Protein AF-A0A1H4NTU1-F1 (afdb_monomer)

Organism: NCBI:txid1437360

Sequence (80 aa):
MPWKLELQETRRGCQTLEKTPRYDVLLNGARTGQLYFNIRGYVGYLPTPTGGKLDIGEKGITAFRREVSALNREARNLAN

Solvent-accessible surface area (backbone atoms only — not comparable to full-atom values): 4798 Å² total; per-residue (Å²): 129,78,78,41,59,47,78,43,80,36,66,80,87,56,54,98,84,57,81,71,63,29,29,39,30,22,53,68,82,41,76,78,43,54,32,42,67,68,93,87,23,31,38,56,61,44,82,40,78,87,74,52,72,46,73,82,60,75,34,51,67,69,57,56,55,49,49,40,53,49,47,40,50,51,38,55,60,74,75,107

Nearest PDB structures (foldseek):
  3t0e-assembly1_A  TM=4.087E-01  e=9.403E+00  Homo sapiens
  3ftg-assembly1_A  TM=3.252E-01  e=5.432E+00  Mus musculus
  5he2-assembly1_A  TM=3.403E-01  e=6.932E+00  Bos taurus
  5oqm-assembly1_f  TM=3.004E-01  e=6.932E+00  Saccharomyces cerevisiae S288C

Mean predicted aligned error: 2.95 Å

Secondary structure (DSSP, 8-state):
----EEEEEE-TT--TT--S-EEEEEETTEEEEEEEE-SSSEE--EE-TTS-EE---SB-HHHHHHHHHHHHHHHHHHT-

Foldseek 3Di:
DQWAWDWAWACPPPDPPRPDTKTFIATVNHGPWIWDQDDQATFDWHQALVGDTDGPDGDHVVVVVVVSVVRSVVSVVVVD

Radius of gyration: 12.95 Å; Cα contacts (8 Å, |Δi|>4): 129; chains: 1; bounding box: 37×19×34 Å

Structure (mmCIF, N/CA/C/O backbone):
data_AF-A0A1H4NTU1-F1
#
_entry.id   AF-A0A1H4NTU1-F1
#
loop_
_atom_site.group_PDB
_atom_site.id
_atom_site.type_symbol
_atom_site.label_atom_id
_atom_site.label_alt_id
_atom_site.label_comp_id
_atom_site.label_asym_id
_atom_site.label_entity_id
_atom_site.label_seq_id
_atom_site.pdbx_PDB_ins_code
_atom_site.Cartn_x
_atom_site.Cartn_y
_atom_site.Cartn_z
_atom_site.occupancy
_atom_site.B_iso_or_equiv
_atom_site.auth_seq_id
_atom_site.auth_comp_id
_atom_site.auth_asym_id
_atom_site.auth_atom_id
_atom_site.pdbx_PDB_model_num
ATOM 1 N N . ME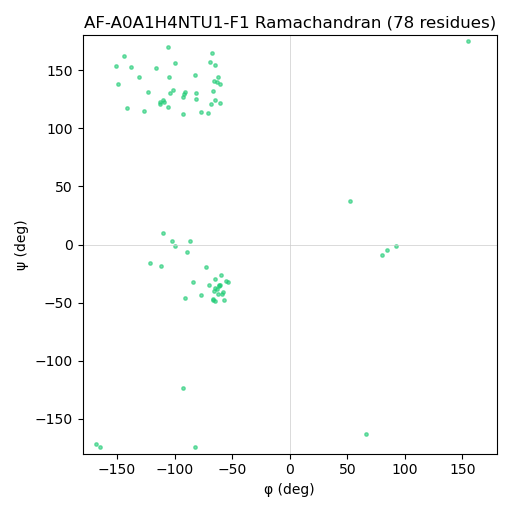T A 1 1 ? -7.065 -3.998 18.310 1.00 63.97 1 MET A N 1
ATOM 2 C CA . MET A 1 1 ? -6.156 -2.983 17.726 1.00 63.97 1 MET A CA 1
ATOM 3 C C . MET A 1 1 ? -6.942 -2.197 16.689 1.00 63.97 1 MET A C 1
ATOM 5 O O . MET A 1 1 ? -7.725 -2.834 15.992 1.00 63.97 1 MET A O 1
ATOM 9 N N . PRO A 1 2 ? -6.797 -0.863 16.610 1.00 85.19 2 PRO A N 1
ATOM 10 C CA . PRO A 1 2 ? -7.447 -0.083 15.562 1.00 85.19 2 PRO A CA 1
ATOM 11 C C . PRO A 1 2 ? -6.919 -0.517 14.193 1.00 85.19 2 PRO A C 1
ATOM 13 O O . PRO A 1 2 ? -5.740 -0.846 14.065 1.00 85.19 2 PRO A O 1
ATOM 16 N N . TRP A 1 3 ? -7.793 -0.527 13.190 1.00 95.19 3 TRP A N 1
ATOM 17 C CA . TRP A 1 3 ? -7.422 -0.836 11.813 1.00 95.19 3 TRP A CA 1
ATOM 18 C C . TRP A 1 3 ? -6.393 0.187 11.311 1.00 95.19 3 TRP A C 1
ATOM 20 O O . TRP A 1 3 ? -6.655 1.392 11.329 1.00 95.19 3 TRP A O 1
ATOM 30 N N . LYS A 1 4 ? -5.215 -0.289 10.897 1.00 97.19 4 LYS A N 1
ATOM 31 C CA . LYS A 1 4 ? -4.113 0.537 10.399 1.00 97.19 4 LYS A CA 1
ATOM 32 C C . LYS A 1 4 ? -3.415 -0.145 9.228 1.00 97.19 4 LYS A C 1
ATOM 34 O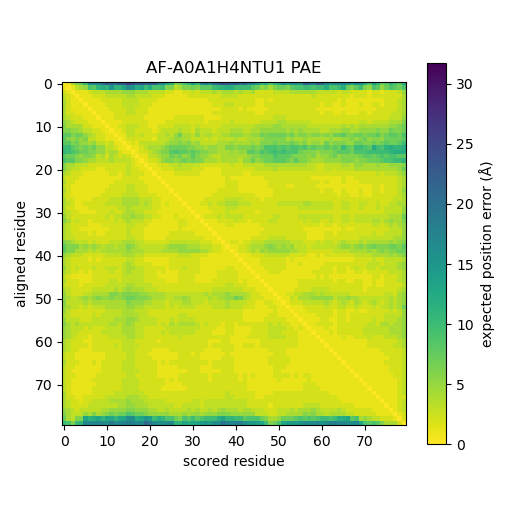 O . LYS A 1 4 ? -2.817 -1.209 9.387 1.00 97.19 4 LYS A O 1
ATOM 39 N N . LEU A 1 5 ? -3.464 0.495 8.069 1.00 98.12 5 LEU A N 1
ATOM 40 C CA . LEU A 1 5 ? -2.771 0.087 6.856 1.00 98.12 5 LEU A CA 1
ATOM 41 C C . LEU A 1 5 ? -1.509 0.927 6.648 1.00 98.12 5 LEU A C 1
ATOM 43 O O . LEU A 1 5 ? -1.555 2.155 6.742 1.00 98.12 5 LEU A O 1
ATOM 47 N N . GLU A 1 6 ? -0.391 0.270 6.349 1.00 98.25 6 GLU A N 1
ATOM 48 C CA . GLU A 1 6 ? 0.914 0.904 6.146 1.00 98.25 6 GLU A CA 1
ATOM 49 C C . GLU A 1 6 ? 1.650 0.290 4.949 1.00 98.25 6 GLU A C 1
ATOM 51 O O . GLU A 1 6 ? 1.458 -0.878 4.609 1.00 98.25 6 GLU A O 1
ATOM 56 N N . LEU A 1 7 ? 2.515 1.089 4.320 1.00 98.38 7 LEU A N 1
ATOM 57 C CA . LEU A 1 7 ? 3.452 0.631 3.294 1.00 98.38 7 LEU A CA 1
ATOM 58 C C . LEU A 1 7 ? 4.863 0.746 3.846 1.00 98.38 7 LEU A C 1
ATOM 60 O O . LEU A 1 7 ? 5.292 1.844 4.203 1.00 98.38 7 LEU A O 1
ATOM 64 N N . GLN A 1 8 ? 5.590 -0.364 3.871 1.00 98.44 8 GLN A N 1
ATOM 65 C CA . GLN A 1 8 ? 6.977 -0.391 4.312 1.00 98.44 8 GLN A CA 1
ATOM 66 C C . GLN A 1 8 ? 7.893 -0.708 3.136 1.00 98.44 8 GLN A C 1
ATOM 68 O O . GLN A 1 8 ? 7.772 -1.763 2.520 1.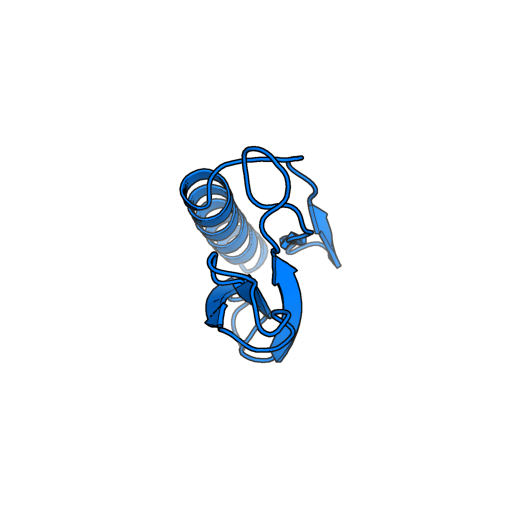00 98.44 8 GLN A O 1
ATOM 73 N N . GLU A 1 9 ? 8.824 0.196 2.834 1.00 98.00 9 GLU A N 1
ATOM 74 C CA . GLU A 1 9 ? 9.831 -0.054 1.803 1.00 98.00 9 GLU A CA 1
ATOM 75 C C . GLU A 1 9 ? 10.691 -1.268 2.164 1.00 98.00 9 GLU A C 1
ATOM 77 O O . GLU A 1 9 ? 11.087 -1.455 3.316 1.00 98.00 9 GLU A O 1
ATOM 82 N N . THR A 1 10 ? 10.974 -2.107 1.173 1.00 97.00 10 THR A N 1
ATOM 83 C CA . THR A 1 10 ? 11.722 -3.341 1.363 1.00 97.00 10 THR A CA 1
ATOM 84 C C . THR A 1 10 ? 12.496 -3.736 0.110 1.00 97.00 10 THR A C 1
ATOM 86 O O . THR A 1 10 ? 12.119 -3.429 -1.020 1.00 97.00 10 THR A O 1
ATOM 89 N N . ARG A 1 11 ? 13.586 -4.477 0.319 1.00 95.50 11 ARG A N 1
ATOM 90 C CA . ARG A 1 11 ? 14.302 -5.222 -0.731 1.00 95.50 11 ARG A CA 1
ATOM 91 C C . ARG A 1 11 ? 13.937 -6.708 -0.731 1.00 95.50 11 ARG A C 1
ATOM 93 O O . ARG A 1 11 ? 14.452 -7.484 -1.530 1.00 95.50 11 ARG A O 1
ATOM 100 N N . ARG A 1 12 ? 13.073 -7.138 0.193 1.00 92.56 12 ARG A N 1
ATOM 101 C CA . ARG A 1 12 ? 12.663 -8.536 0.319 1.00 92.56 12 ARG A CA 1
ATOM 102 C C . ARG A 1 12 ? 11.900 -8.964 -0.931 1.00 92.56 12 ARG A C 1
ATOM 104 O O . ARG A 1 12 ? 10.873 -8.378 -1.265 1.00 92.56 12 ARG A O 1
ATOM 111 N N . GLY A 1 13 ? 12.369 -10.034 -1.564 1.00 90.12 13 GLY A N 1
ATOM 112 C CA . GLY A 1 13 ? 11.763 -10.580 -2.777 1.00 90.12 13 GLY A CA 1
ATOM 113 C C . GLY A 1 13 ? 12.219 -9.896 -4.066 1.00 90.12 13 GLY A C 1
ATOM 114 O O . GLY A 1 13 ? 11.849 -10.377 -5.134 1.00 90.12 13 GLY A O 1
ATOM 115 N N . CYS A 1 14 ? 13.030 -8.834 -3.988 1.00 92.75 14 CYS A N 1
ATOM 116 C CA . CYS A 1 14 ? 13.695 -8.271 -5.158 1.00 92.75 14 CYS A CA 1
ATOM 117 C C . CYS A 1 14 ? 14.664 -9.294 -5.765 1.00 92.75 14 CYS A C 1
ATOM 119 O O . CYS A 1 14 ? 15.382 -9.982 -5.036 1.00 92.75 14 CYS A O 1
ATOM 121 N N . GLN A 1 15 ? 14.717 -9.358 -7.095 1.00 89.31 15 GLN A N 1
ATOM 122 C CA . GLN A 1 15 ? 15.778 -10.088 -7.794 1.00 89.31 15 GLN A CA 1
ATOM 123 C C . GLN A 1 15 ? 17.124 -9.364 -7.628 1.00 89.31 15 GLN A C 1
ATOM 125 O O . GLN A 1 15 ? 17.157 -8.152 -7.420 1.00 89.31 15 GLN A O 1
ATOM 130 N N . THR A 1 16 ? 18.247 -10.073 -7.771 1.00 86.88 16 THR A N 1
ATOM 131 C CA . THR A 1 16 ? 19.602 -9.528 -7.534 1.00 86.88 16 THR A CA 1
ATOM 132 C C . THR A 1 16 ? 19.905 -8.241 -8.314 1.00 86.88 16 THR A C 1
ATOM 134 O O . THR A 1 16 ? 20.628 -7.378 -7.826 1.00 86.88 16 THR A O 1
ATOM 137 N N . LEU A 1 17 ? 19.342 -8.090 -9.516 1.00 89.81 17 LEU A N 1
ATOM 138 C CA . LEU A 1 17 ? 19.539 -6.920 -10.384 1.00 89.81 17 LEU A CA 1
ATOM 139 C C . LEU A 1 17 ? 18.358 -5.934 -10.366 1.00 89.81 17 LEU A C 1
ATOM 141 O O . LEU A 1 17 ? 18.373 -4.934 -11.086 1.00 89.81 17 LEU A O 1
ATOM 145 N N . GLU A 1 18 ? 17.332 -6.195 -9.555 1.00 89.31 18 GLU A N 1
ATOM 146 C CA . GLU A 1 18 ? 16.177 -5.313 -9.403 1.00 89.31 18 GLU A CA 1
ATOM 147 C C . GLU A 1 18 ? 16.599 -4.046 -8.642 1.00 89.31 18 GLU A C 1
ATOM 149 O O . GLU A 1 18 ? 16.995 -4.080 -7.473 1.00 89.31 18 GLU A O 1
ATOM 154 N N . LYS A 1 19 ? 16.562 -2.902 -9.336 1.00 90.94 19 LYS A N 1
ATOM 155 C CA . LYS A 1 19 ? 16.997 -1.610 -8.778 1.00 90.94 19 LYS A CA 1
ATOM 156 C C . LYS A 1 19 ? 15.905 -0.922 -7.968 1.00 90.94 19 LYS A C 1
ATOM 158 O O . LYS A 1 19 ? 16.216 -0.216 -7.011 1.00 90.94 19 LYS A O 1
ATOM 163 N N . THR A 1 20 ? 14.652 -1.112 -8.361 1.00 95.50 20 THR A N 1
ATOM 164 C CA . THR A 1 20 ? 13.512 -0.468 -7.716 1.00 95.50 20 THR A CA 1
ATOM 165 C C . THR A 1 20 ? 13.125 -1.247 -6.458 1.00 95.50 20 THR A C 1
ATOM 167 O O . THR A 1 20 ? 13.001 -2.469 -6.532 1.00 95.50 20 THR A O 1
ATOM 170 N N . PRO A 1 21 ? 12.955 -0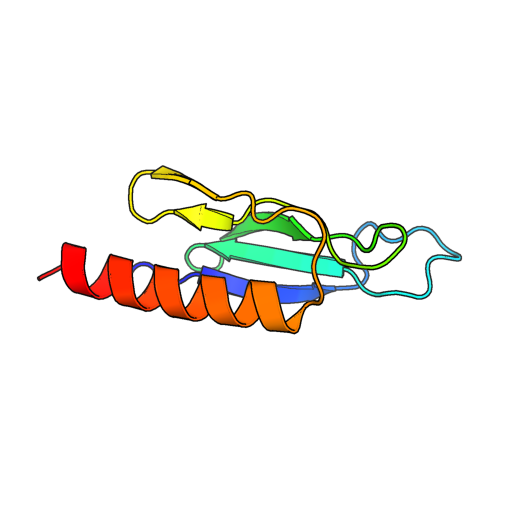.588 -5.298 1.00 95.44 21 PRO A N 1
ATOM 171 C CA . PRO A 1 21 ? 12.497 -1.271 -4.097 1.00 95.44 21 PRO A CA 1
ATOM 172 C C . PRO A 1 21 ? 11.045 -1.734 -4.253 1.00 95.44 21 PRO A C 1
ATOM 174 O O . PRO A 1 21 ? 10.307 -1.275 -5.123 1.00 95.44 21 PRO A O 1
ATOM 177 N N . ARG A 1 22 ? 10.622 -2.625 -3.362 1.00 97.50 22 ARG A N 1
ATOM 178 C CA . ARG A 1 22 ? 9.225 -3.035 -3.200 1.00 97.50 22 ARG A CA 1
ATOM 179 C C . ARG A 1 22 ? 8.645 -2.406 -1.943 1.00 97.50 22 ARG A C 1
ATOM 181 O O . ARG A 1 22 ? 9.380 -1.860 -1.123 1.00 97.50 22 ARG A O 1
ATOM 188 N N . TYR A 1 23 ? 7.333 -2.510 -1.765 1.00 98.38 23 TYR A N 1
ATOM 189 C CA . TYR A 1 23 ? 6.670 -2.059 -0.541 1.00 98.38 23 TYR A CA 1
ATOM 190 C C . TYR A 1 23 ? 5.830 -3.186 0.048 1.00 98.38 23 TYR A C 1
ATOM 192 O O . TYR A 1 23 ? 4.856 -3.608 -0.567 1.00 98.38 23 TYR A O 1
ATOM 200 N N . ASP A 1 24 ? 6.186 -3.675 1.233 1.00 98.44 24 ASP A N 1
ATOM 201 C CA . ASP A 1 24 ? 5.334 -4.598 1.979 1.00 98.44 24 ASP A CA 1
ATOM 202 C C . ASP A 1 24 ? 4.063 -3.849 2.421 1.00 98.44 24 ASP A C 1
ATOM 204 O O . ASP A 1 24 ? 4.127 -2.733 2.943 1.00 98.44 24 ASP A O 1
ATOM 208 N N . VAL A 1 25 ? 2.904 -4.468 2.191 1.00 98.38 25 VAL A N 1
ATOM 209 C CA . VAL A 1 25 ? 1.592 -3.957 2.604 1.00 98.38 25 VAL A CA 1
ATOM 210 C C . VAL A 1 25 ? 1.269 -4.560 3.964 1.00 98.38 25 VAL A C 1
ATOM 212 O O . VAL A 1 25 ? 1.087 -5.777 4.083 1.00 98.38 25 VAL A O 1
ATOM 215 N N . LEU A 1 26 ? 1.228 -3.723 4.997 1.00 98.38 26 LEU A N 1
ATOM 216 C CA . LEU A 1 26 ? 1.045 -4.147 6.382 1.00 98.38 26 LEU A CA 1
ATOM 217 C C . LEU A 1 26 ? -0.337 -3.742 6.884 1.00 98.38 26 LEU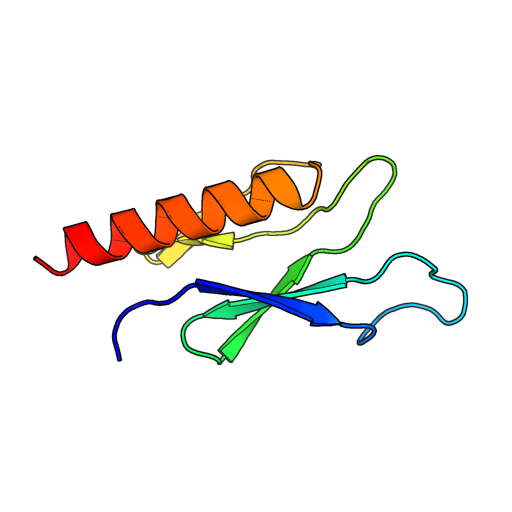 A C 1
ATOM 219 O O . LEU A 1 26 ? -0.658 -2.558 6.909 1.00 98.38 26 LEU A O 1
ATOM 223 N N . LEU A 1 27 ? -1.128 -4.712 7.334 1.00 97.56 27 LEU A N 1
ATOM 224 C CA . LEU A 1 27 ? -2.373 -4.470 8.055 1.00 97.56 27 LEU A CA 1
ATOM 225 C C . LEU A 1 27 ? -2.147 -4.794 9.529 1.00 97.56 27 LEU A C 1
ATOM 227 O O . LEU A 1 27 ? -1.826 -5.930 9.872 1.00 97.56 27 LEU A O 1
ATOM 231 N N . ASN A 1 28 ? -2.292 -3.797 10.400 1.00 96.25 28 ASN A N 1
ATOM 232 C CA . ASN A 1 28 ? -2.041 -3.909 11.840 1.00 96.25 28 ASN A CA 1
ATOM 233 C C . ASN A 1 28 ? -0.649 -4.497 12.154 1.00 96.25 28 ASN A C 1
ATOM 235 O O . ASN A 1 28 ? -0.495 -5.310 13.062 1.00 96.25 28 ASN A O 1
ATOM 239 N N . GLY A 1 29 ? 0.361 -4.126 11.358 1.00 96.19 29 GLY A N 1
ATOM 240 C CA . GLY A 1 29 ? 1.735 -4.632 11.467 1.00 96.19 29 GLY A CA 1
ATOM 241 C C . GLY A 1 29 ? 1.981 -6.011 10.838 1.00 96.19 29 GLY A C 1
ATOM 242 O O . GLY A 1 29 ? 3.135 -6.405 10.683 1.00 96.19 29 GLY A O 1
ATOM 243 N N . ALA A 1 30 ? 0.940 -6.734 10.417 1.00 96.38 30 ALA A N 1
ATOM 244 C CA . ALA A 1 30 ? 1.075 -8.015 9.730 1.00 96.38 30 ALA A CA 1
ATOM 245 C C . ALA A 1 30 ? 1.141 -7.823 8.209 1.00 96.38 30 ALA A C 1
ATOM 247 O O . ALA A 1 30 ? 0.301 -7.147 7.612 1.00 96.38 30 ALA A O 1
ATOM 248 N N . ARG A 1 31 ? 2.122 -8.448 7.551 1.00 96.69 31 ARG A N 1
ATOM 249 C CA . ARG A 1 31 ? 2.245 -8.395 6.089 1.00 96.69 31 ARG A CA 1
ATOM 250 C C . ARG A 1 31 ? 1.106 -9.165 5.427 1.00 96.69 31 ARG A C 1
ATOM 252 O O . ARG A 1 31 ? 0.991 -10.373 5.605 1.00 96.69 31 ARG A O 1
ATOM 259 N N . THR A 1 32 ? 0.326 -8.469 4.610 1.00 96.75 32 THR A N 1
ATOM 260 C CA . THR A 1 32 ? -0.811 -9.026 3.857 1.00 96.75 32 THR A CA 1
ATOM 261 C C . THR A 1 32 ? -0.567 -9.063 2.351 1.00 96.75 32 THR A C 1
ATOM 263 O O . THR A 1 32 ? -1.224 -9.818 1.637 1.00 96.75 32 THR A O 1
ATOM 266 N N . GLY A 1 33 ? 0.404 -8.292 1.863 1.00 96.31 33 GLY A N 1
ATOM 267 C CA . GLY A 1 33 ? 0.763 -8.239 0.452 1.00 96.31 33 GLY A CA 1
ATOM 268 C C . GLY A 1 33 ? 2.075 -7.502 0.219 1.00 96.31 33 GLY A C 1
ATOM 269 O O . GLY A 1 33 ? 2.792 -7.163 1.163 1.00 96.31 33 GLY A O 1
ATOM 270 N N . GLN A 1 34 ? 2.386 -7.262 -1.051 1.00 97.75 34 GLN A N 1
ATOM 271 C CA . GLN A 1 34 ? 3.560 -6.513 -1.476 1.00 97.75 34 GLN A CA 1
ATOM 272 C C . GLN A 1 34 ? 3.250 -5.783 -2.787 1.00 97.75 34 GLN A C 1
ATOM 274 O O . GLN A 1 34 ? 2.630 -6.357 -3.681 1.00 97.75 34 GLN A O 1
ATOM 279 N N . LEU A 1 35 ? 3.693 -4.533 -2.893 1.00 97.94 35 LEU A N 1
ATOM 280 C CA . LEU A 1 35 ? 3.719 -3.774 -4.134 1.00 97.94 35 LEU A CA 1
ATOM 281 C C . LEU A 1 35 ? 5.079 -3.972 -4.800 1.00 97.94 35 LEU A C 1
ATOM 283 O O . LEU A 1 35 ? 6.113 -3.758 -4.160 1.00 97.94 35 LEU A O 1
ATOM 287 N N . TYR A 1 36 ? 5.082 -4.335 -6.076 1.00 96.81 36 TYR A N 1
ATOM 288 C CA . TYR A 1 36 ? 6.295 -4.426 -6.887 1.00 96.81 36 TYR A CA 1
ATOM 289 C C . TYR A 1 36 ? 6.237 -3.418 -8.028 1.00 96.81 36 TYR A C 1
ATOM 291 O O . TYR A 1 36 ? 5.156 -3.029 -8.470 1.00 96.81 36 TYR A O 1
ATOM 299 N N . PHE A 1 37 ? 7.403 -2.968 -8.484 1.00 96.56 37 PHE A N 1
ATOM 300 C CA . PHE A 1 37 ? 7.481 -2.075 -9.630 1.00 96.56 37 PHE A CA 1
ATOM 301 C C . PHE A 1 37 ? 7.379 -2.882 -10.926 1.00 96.56 37 PHE A C 1
ATOM 303 O O . PHE A 1 37 ? 8.143 -3.824 -11.127 1.00 96.56 37 PHE A O 1
ATOM 310 N N . ASN A 1 38 ? 6.426 -2.517 -11.779 1.00 93.38 38 ASN A N 1
ATOM 311 C CA . ASN A 1 38 ? 6.230 -3.085 -13.105 1.00 93.38 38 ASN A CA 1
ATOM 312 C C . ASN A 1 38 ? 6.986 -2.247 -14.159 1.00 93.38 38 ASN A C 1
ATOM 314 O O . ASN A 1 38 ? 8.196 -2.069 -14.039 1.00 93.38 38 ASN A O 1
ATOM 318 N N . ILE A 1 39 ? 6.317 -1.723 -15.194 1.00 92.81 39 ILE A N 1
ATOM 319 C CA . ILE A 1 39 ? 6.972 -1.022 -16.314 1.00 92.81 39 ILE A CA 1
ATOM 320 C C . ILE A 1 39 ? 7.068 0.487 -16.042 1.00 92.81 39 ILE A C 1
ATOM 322 O O . ILE A 1 39 ? 8.099 1.116 -16.270 1.00 92.81 39 ILE A O 1
ATOM 326 N N . ARG A 1 40 ? 5.973 1.083 -15.579 1.00 94.25 40 ARG A N 1
ATOM 327 C CA . ARG A 1 40 ? 5.744 2.521 -15.378 1.00 94.25 40 ARG A CA 1
ATOM 328 C C . ARG A 1 40 ? 5.394 2.870 -13.931 1.00 94.25 40 ARG A C 1
ATOM 330 O O . ARG A 1 40 ? 5.452 4.043 -13.563 1.00 94.25 40 ARG A O 1
ATOM 337 N N . GLY A 1 41 ? 5.014 1.894 -13.113 1.00 97.00 41 GLY A N 1
ATOM 338 C CA . GLY A 1 41 ? 4.593 2.128 -11.739 1.00 97.00 41 GLY A CA 1
ATOM 339 C C . GLY A 1 41 ? 4.547 0.871 -10.885 1.00 97.00 41 GLY A C 1
ATOM 340 O O . GLY A 1 41 ? 4.942 -0.212 -11.298 1.00 97.00 41 GLY A O 1
ATOM 341 N N . TYR A 1 42 ? 4.057 1.041 -9.665 1.00 98.19 42 TYR A N 1
ATOM 342 C CA . TYR A 1 42 ? 3.823 -0.038 -8.722 1.00 98.19 42 TYR A CA 1
ATOM 343 C C . TYR A 1 42 ? 2.488 -0.723 -9.004 1.00 98.19 42 TYR A C 1
ATOM 345 O O . TYR A 1 42 ? 1.520 -0.073 -9.401 1.00 98.19 42 TYR A O 1
ATOM 353 N N . VAL A 1 43 ? 2.451 -2.031 -8.768 1.00 97.69 43 VAL A N 1
ATOM 354 C CA . VAL A 1 43 ? 1.265 -2.882 -8.878 1.00 97.69 43 VAL A CA 1
ATOM 355 C C . VAL A 1 43 ? 1.140 -3.715 -7.607 1.00 97.69 43 VAL A C 1
ATOM 357 O O . VAL A 1 43 ? 2.142 -4.138 -7.026 1.00 97.69 43 VAL A O 1
ATOM 360 N N . GLY A 1 44 ? -0.095 -3.943 -7.173 1.00 97.31 44 GLY A N 1
ATOM 361 C CA . GLY A 1 44 ? -0.439 -4.778 -6.030 1.00 97.31 44 GLY A CA 1
ATOM 362 C C . GLY A 1 44 ? -1.774 -4.360 -5.424 1.00 97.31 44 GLY A C 1
ATOM 363 O O . GLY A 1 44 ? -2.371 -3.367 -5.833 1.00 97.31 44 GLY A O 1
ATOM 364 N N . TYR A 1 45 ? -2.234 -5.121 -4.436 1.00 98.06 45 TYR A N 1
ATOM 365 C CA . TYR A 1 45 ? -3.534 -4.907 -3.804 1.00 98.06 45 TYR A CA 1
ATOM 366 C C . TYR A 1 45 ? -3.391 -4.263 -2.427 1.00 98.06 45 TYR A C 1
ATOM 368 O O . TYR A 1 45 ? -2.487 -4.612 -1.663 1.00 98.06 45 TYR A O 1
ATOM 376 N N . LEU A 1 46 ? -4.334 -3.386 -2.082 1.00 98.19 46 LEU A N 1
ATOM 377 C CA . LEU A 1 46 ? -4.488 -2.851 -0.730 1.00 98.19 46 LEU A CA 1
ATOM 378 C C . LEU A 1 46 ? -5.686 -3.524 -0.040 1.00 98.19 46 LEU A C 1
ATOM 380 O O . LEU A 1 46 ? -6.759 -3.590 -0.635 1.00 98.19 46 LEU A O 1
ATOM 384 N N . PRO A 1 47 ? -5.558 -4.041 1.192 1.00 97.88 47 PRO A N 1
ATOM 385 C CA . PRO A 1 47 ? -6.706 -4.540 1.939 1.00 97.88 47 PRO A CA 1
ATOM 386 C C . PRO A 1 47 ? -7.660 -3.389 2.275 1.00 97.88 47 PRO A C 1
ATOM 388 O O . PRO A 1 47 ? -7.229 -2.291 2.627 1.00 97.88 47 PRO A O 1
ATOM 391 N N . THR A 1 48 ? -8.957 -3.656 2.193 1.00 96.94 48 THR A N 1
ATOM 392 C CA . THR A 1 48 ? -10.009 -2.686 2.526 1.00 96.94 48 THR A CA 1
ATOM 393 C C . THR A 1 48 ? -10.559 -2.932 3.935 1.00 96.94 48 THR A C 1
ATOM 395 O O . THR A 1 48 ? -10.487 -4.063 4.429 1.00 96.94 48 THR A O 1
ATOM 398 N N . PRO A 1 49 ? -11.136 -1.913 4.594 1.00 95.25 49 PRO A N 1
ATOM 399 C CA . PRO A 1 49 ? -11.742 -2.065 5.919 1.00 95.25 49 PRO A CA 1
ATOM 400 C C . PRO A 1 49 ? -12.891 -3.080 5.973 1.00 95.25 49 PRO A C 1
ATOM 402 O O . PRO A 1 49 ? -13.122 -3.688 7.013 1.00 95.25 49 PRO A O 1
ATOM 405 N N . THR A 1 50 ? -13.573 -3.306 4.849 1.00 94.25 50 THR A N 1
ATOM 406 C CA . THR A 1 50 ? -14.700 -4.243 4.716 1.00 94.25 50 THR A CA 1
ATOM 407 C C . THR A 1 5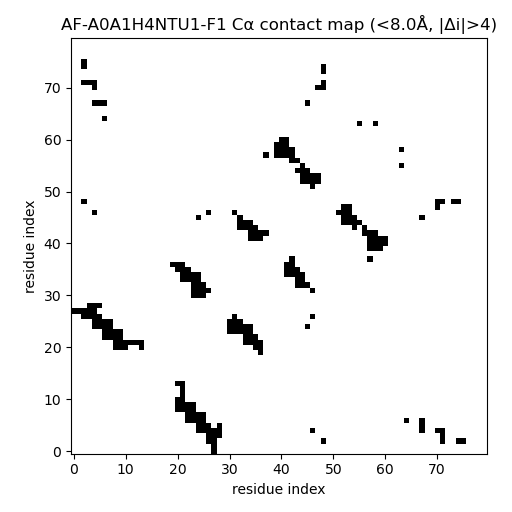0 ? -14.275 -5.685 4.409 1.00 94.25 50 THR A C 1
ATOM 409 O O . THR A 1 50 ? -15.124 -6.553 4.231 1.00 94.25 50 THR A O 1
ATOM 412 N N . GLY A 1 51 ? -12.967 -5.967 4.352 1.00 92.12 51 GLY A N 1
ATOM 413 C CA . GLY A 1 51 ? -12.421 -7.310 4.116 1.00 92.12 51 GLY A CA 1
ATOM 414 C C . GLY A 1 51 ? -12.137 -7.651 2.648 1.00 92.12 51 GLY A C 1
ATOM 415 O O . GLY A 1 51 ? -11.617 -8.727 2.358 1.00 92.12 51 GLY A O 1
ATOM 416 N N . GLY A 1 52 ? -12.422 -6.740 1.716 1.00 95.31 52 GLY A N 1
ATOM 417 C CA . GLY A 1 52 ? -12.046 -6.858 0.305 1.00 95.31 52 GLY A CA 1
ATOM 418 C C . GLY A 1 52 ? -10.606 -6.422 0.004 1.00 95.31 52 GLY A C 1
ATOM 419 O O . GLY A 1 52 ? -9.838 -6.051 0.898 1.00 95.31 52 GLY A O 1
ATOM 420 N N . LYS A 1 53 ? -10.261 -6.409 -1.286 1.00 96.62 53 LYS A N 1
ATOM 421 C CA . LYS A 1 53 ? -8.987 -5.909 -1.821 1.00 96.62 53 LYS A CA 1
ATOM 422 C C . LYS A 1 53 ? -9.256 -4.820 -2.855 1.00 96.62 53 LYS A C 1
ATOM 424 O O . LYS A 1 53 ? -10.059 -5.024 -3.758 1.00 96.62 53 LYS A O 1
ATOM 429 N N . LEU A 1 54 ? -8.567 -3.696 -2.723 1.00 97.44 54 LEU A N 1
ATOM 430 C CA . LEU A 1 54 ? -8.575 -2.598 -3.676 1.00 97.44 54 LEU A CA 1
ATOM 431 C C . LEU A 1 54 ? -7.429 -2.779 -4.674 1.00 97.44 54 LEU A C 1
ATOM 433 O O . LEU A 1 54 ? -6.269 -2.916 -4.277 1.00 97.44 54 LEU A O 1
ATOM 437 N N . ASP A 1 55 ? -7.777 -2.746 -5.955 1.00 97.31 55 ASP A N 1
ATOM 438 C CA . ASP A 1 55 ? -6.853 -2.622 -7.077 1.00 97.31 55 ASP A CA 1
ATOM 439 C C . ASP A 1 55 ? -7.028 -1.234 -7.701 1.00 97.31 55 ASP A C 1
ATOM 441 O O . ASP A 1 55 ? -8.138 -0.850 -8.068 1.00 97.31 55 ASP A O 1
ATOM 445 N N . ILE A 1 56 ? -5.939 -0.474 -7.804 1.00 97.06 56 ILE A N 1
ATOM 446 C CA . ILE A 1 56 ? -5.923 0.849 -8.453 1.00 97.06 56 ILE A CA 1
ATOM 447 C C . ILE A 1 56 ? -5.154 0.843 -9.780 1.00 97.06 56 ILE A C 1
ATOM 449 O O . ILE A 1 56 ? -4.872 1.902 -10.357 1.00 97.06 56 ILE A O 1
ATOM 453 N N . GLY A 1 57 ? -4.807 -0.353 -10.257 1.00 97.12 57 GLY A N 1
ATOM 454 C CA . GLY A 1 57 ? -3.943 -0.586 -11.396 1.00 97.12 57 GLY A CA 1
ATOM 455 C C . GLY A 1 57 ? -2.508 -0.127 -11.151 1.00 97.12 57 GLY A C 1
ATOM 456 O O . GLY A 1 57 ? -2.060 0.121 -10.030 1.00 97.12 57 GLY A O 1
ATOM 457 N N . GLU A 1 58 ? -1.770 0.010 -12.247 1.00 98.06 58 GLU A N 1
ATOM 458 C CA . GLU A 1 58 ? -0.379 0.442 -12.214 1.00 98.06 58 GLU A CA 1
ATOM 459 C C . GLU A 1 58 ? -0.263 1.957 -12.001 1.00 98.06 58 GLU A C 1
ATOM 461 O O . GLU A 1 58 ? -0.665 2.758 -12.853 1.00 98.06 58 GLU A O 1
ATOM 466 N N . LYS A 1 59 ? 0.294 2.365 -10.854 1.00 98.06 59 LYS A N 1
ATOM 467 C CA . LYS A 1 59 ? 0.421 3.780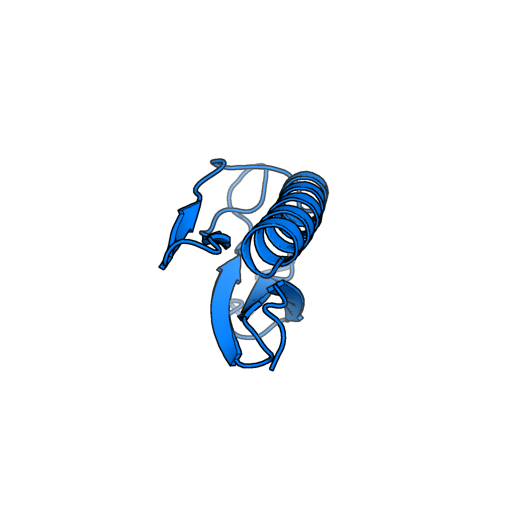 -10.457 1.00 98.06 59 LYS A CA 1
ATOM 468 C C . LYS A 1 59 ? 1.723 4.057 -9.705 1.00 98.06 59 LYS A C 1
ATOM 470 O O . LYS A 1 59 ? 2.364 3.163 -9.170 1.00 98.06 59 LYS A O 1
ATOM 475 N N . GLY A 1 60 ? 2.123 5.326 -9.619 1.00 97.69 60 GLY A N 1
ATOM 476 C CA . GLY A 1 60 ? 3.251 5.727 -8.771 1.00 97.69 60 GLY A CA 1
ATOM 477 C C . GLY A 1 60 ? 2.972 5.496 -7.278 1.00 97.69 60 GLY A C 1
ATOM 478 O O . GLY A 1 60 ? 1.821 5.544 -6.845 1.00 97.69 60 GLY A O 1
ATOM 479 N N . ILE A 1 61 ? 4.024 5.316 -6.469 1.00 98.00 61 ILE A N 1
ATOM 480 C CA . ILE A 1 61 ? 3.904 5.028 -5.024 1.00 98.00 61 ILE A CA 1
ATOM 481 C C . ILE A 1 61 ? 3.077 6.078 -4.264 1.00 98.00 61 ILE A C 1
ATOM 483 O O . ILE A 1 61 ? 2.364 5.756 -3.316 1.00 98.00 61 ILE A O 1
ATOM 487 N N . THR A 1 62 ? 3.106 7.336 -4.711 1.00 98.12 62 THR A N 1
ATOM 488 C CA . THR A 1 62 ? 2.296 8.421 -4.142 1.00 98.12 62 THR A CA 1
ATOM 489 C C . THR A 1 62 ? 0.794 8.146 -4.241 1.00 98.12 62 THR A C 1
ATOM 491 O O . THR A 1 62 ? 0.066 8.503 -3.319 1.00 98.12 62 THR A O 1
ATOM 494 N N . ALA A 1 63 ? 0.318 7.495 -5.309 1.00 98.38 63 ALA A N 1
ATOM 495 C CA . ALA A 1 63 ? -1.091 7.120 -5.441 1.00 98.38 63 ALA A CA 1
ATOM 496 C C . ALA A 1 63 ? -1.475 6.071 -4.389 1.00 98.38 63 ALA A C 1
ATOM 498 O O . ALA A 1 63 ? -2.423 6.280 -3.641 1.00 98.38 63 ALA A O 1
ATOM 499 N N . PHE A 1 64 ? -0.665 5.022 -4.228 1.00 98.50 64 PHE A N 1
ATOM 500 C CA . PHE A 1 64 ? -0.878 4.020 -3.180 1.00 98.50 64 PHE A CA 1
ATOM 501 C C . PHE A 1 64 ? -0.870 4.635 -1.776 1.00 98.50 64 PHE A C 1
ATOM 503 O O . PHE A 1 64 ? -1.733 4.321 -0.966 1.00 98.50 64 PHE A O 1
ATOM 510 N N . ARG A 1 65 ? 0.050 5.562 -1.475 1.00 98.56 65 ARG A N 1
ATOM 511 C CA . ARG A 1 65 ? 0.077 6.260 -0.173 1.00 98.56 65 ARG A CA 1
ATOM 512 C C . ARG A 1 65 ? -1.196 7.079 0.088 1.00 98.56 65 ARG A C 1
ATOM 514 O O . ARG A 1 65 ? -1.646 7.156 1.235 1.00 98.56 65 ARG A O 1
ATOM 521 N N . ARG A 1 66 ? -1.782 7.677 -0.957 1.00 98.50 66 ARG A N 1
ATOM 522 C CA . ARG A 1 66 ? -3.066 8.395 -0.866 1.00 98.50 66 ARG A CA 1
ATOM 523 C C . ARG A 1 66 ? -4.211 7.435 -0.560 1.00 98.50 66 ARG A C 1
ATOM 525 O O . ARG A 1 66 ? -4.949 7.697 0.384 1.00 98.50 66 ARG A O 1
ATOM 532 N N . GLU A 1 67 ? -4.288 6.306 -1.259 1.00 98.38 67 GLU A N 1
ATOM 533 C CA . GLU A 1 67 ? -5.302 5.278 -0.987 1.00 98.38 67 GLU A CA 1
ATOM 534 C C . GLU A 1 67 ? -5.170 4.690 0.417 1.00 98.38 67 GLU A C 1
ATOM 536 O O . GLU A 1 67 ? -6.152 4.585 1.141 1.00 98.38 67 GLU A O 1
ATOM 541 N N . VAL A 1 68 ? -3.950 4.405 0.874 1.00 98.31 68 VAL A N 1
ATOM 542 C CA . VAL A 1 68 ? -3.713 3.958 2.255 1.00 98.31 68 VAL A CA 1
ATOM 543 C C . VAL A 1 68 ? -4.231 4.978 3.269 1.00 98.31 68 VAL A C 1
ATOM 545 O O . VAL A 1 68 ? -4.846 4.609 4.269 1.00 98.31 68 VAL A O 1
ATOM 548 N N . SER A 1 69 ? -4.029 6.272 3.015 1.00 98.19 69 SER A N 1
ATOM 549 C CA . SER A 1 69 ? -4.559 7.335 3.876 1.00 98.19 69 SER A CA 1
ATOM 550 C C . SER A 1 69 ? -6.092 7.387 3.850 1.00 98.19 69 SER A C 1
ATOM 552 O O . SER A 1 69 ? -6.708 7.566 4.903 1.00 98.19 69 SER A O 1
ATOM 554 N N . ALA A 1 70 ? -6.705 7.197 2.677 1.00 98.00 70 ALA A N 1
ATOM 555 C CA . ALA A 1 70 ? -8.155 7.160 2.504 1.00 98.00 70 ALA A CA 1
ATOM 556 C C . ALA A 1 70 ? -8.788 5.959 3.224 1.00 98.00 70 ALA A C 1
ATOM 558 O O . ALA A 1 70 ? 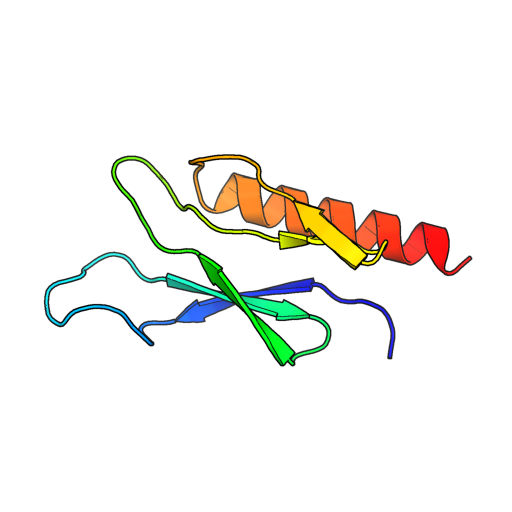-9.686 6.154 4.040 1.00 98.00 70 ALA A O 1
ATOM 559 N N . LEU A 1 71 ? -8.249 4.753 3.032 1.00 97.81 71 LEU A N 1
ATOM 560 C CA . LEU A 1 71 ? -8.729 3.531 3.684 1.00 97.81 71 LEU A CA 1
ATOM 561 C C . LEU A 1 71 ? -8.571 3.605 5.212 1.00 97.81 71 LEU A C 1
ATOM 563 O O . LEU A 1 71 ? -9.465 3.217 5.957 1.00 97.81 71 LEU A O 1
ATOM 567 N N . ASN A 1 72 ? -7.473 4.191 5.708 1.00 97.56 72 ASN A N 1
ATOM 568 C CA . ASN A 1 72 ? -7.285 4.432 7.147 1.00 97.56 72 ASN A CA 1
ATOM 569 C C . ASN A 1 72 ? -8.305 5.419 7.727 1.00 97.56 72 ASN A C 1
ATOM 571 O O . ASN A 1 72 ? -8.596 5.379 8.924 1.00 97.56 72 ASN A O 1
ATOM 575 N N . ARG A 1 73 ? -8.797 6.368 6.926 1.00 96.62 73 ARG A N 1
ATOM 576 C CA . 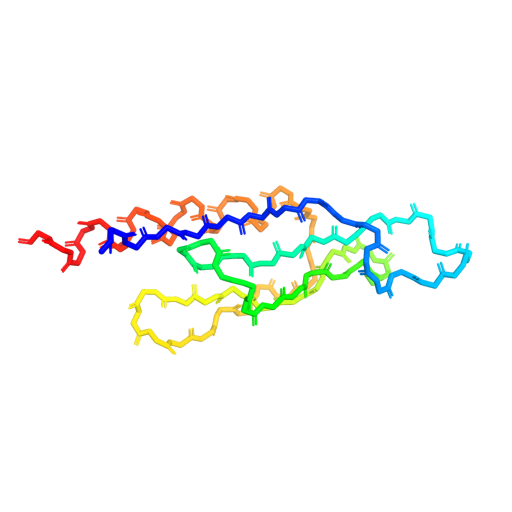ARG A 1 73 ? -9.869 7.282 7.335 1.00 96.62 73 ARG A CA 1
ATOM 577 C C . ARG A 1 73 ? -11.224 6.579 7.289 1.00 96.62 73 ARG A C 1
ATOM 579 O O . ARG A 1 73 ? -11.996 6.724 8.227 1.00 96.62 73 ARG A O 1
ATOM 586 N N . GLU A 1 74 ? -11.489 5.806 6.243 1.00 96.31 74 GLU A N 1
ATOM 587 C CA . GLU A 1 74 ? -12.704 4.997 6.116 1.00 96.31 74 GLU A CA 1
ATOM 588 C C . GLU A 1 74 ? -12.860 4.035 7.299 1.00 96.31 74 GLU A C 1
ATOM 590 O O . GLU A 1 74 ? -13.902 4.025 7.948 1.00 96.31 74 GLU A O 1
ATOM 595 N N . ALA A 1 75 ? -11.800 3.311 7.666 1.00 95.88 75 ALA A N 1
ATOM 596 C CA . ALA A 1 75 ? -11.836 2.393 8.799 1.00 95.88 75 ALA A CA 1
ATOM 597 C C . ALA A 1 75 ? -12.138 3.091 10.132 1.00 95.88 75 ALA A C 1
ATOM 599 O O . ALA A 1 75 ? -12.834 2.539 10.979 1.00 95.88 75 ALA A O 1
ATOM 600 N N . ARG A 1 76 ? -11.637 4.321 10.315 1.00 94.19 76 ARG A N 1
ATOM 601 C CA . ARG A 1 76 ? -11.966 5.147 11.486 1.00 94.19 76 ARG A CA 1
ATOM 602 C C . ARG A 1 76 ? -13.442 5.531 11.515 1.00 94.19 76 ARG A C 1
ATOM 604 O O . ARG A 1 76 ? -14.016 5.559 12.592 1.00 94.19 76 ARG A O 1
ATOM 611 N N . ASN A 1 77 ? -14.047 5.803 10.361 1.00 93.19 77 ASN A N 1
ATOM 612 C CA . ASN A 1 77 ? -15.468 6.132 10.279 1.00 93.19 77 ASN A CA 1
ATOM 613 C C . ASN A 1 77 ? -16.365 4.922 10.562 1.00 93.19 77 ASN A C 1
ATOM 615 O O . ASN A 1 77 ? -17.414 5.102 11.155 1.00 93.19 77 ASN A O 1
ATOM 619 N N . LEU A 1 78 ? -15.957 3.715 10.158 1.00 90.19 78 LEU A N 1
ATOM 620 C CA . LEU A 1 78 ? -16.704 2.476 10.422 1.00 90.19 78 LEU A CA 1
ATOM 621 C C . LEU A 1 78 ? -16.635 2.015 11.886 1.00 90.19 78 LEU A C 1
ATOM 623 O O . LEU A 1 78 ? -17.432 1.181 12.300 1.00 90.19 78 LEU A O 1
ATOM 627 N N . ALA A 1 79 ? -15.647 2.495 12.643 1.00 81.62 79 ALA A N 1
ATOM 628 C CA . ALA A 1 79 ? -15.465 2.159 14.052 1.00 81.62 79 ALA A CA 1
ATOM 629 C C . ALA A 1 79 ? -16.222 3.097 15.014 1.00 81.62 79 ALA A C 1
ATOM 631 O O . ALA A 1 79 ? -16.201 2.845 16.219 1.00 81.62 79 ALA A O 1
ATOM 632 N N . ASN A 1 80 ? -16.838 4.164 14.490 1.00 65.56 80 ASN A N 1
ATOM 633 C CA . ASN A 1 80 ? -17.699 5.102 15.217 1.00 65.56 80 ASN A CA 1
ATOM 634 C C . ASN A 1 80 ? -19.171 4.784 14.953 1.00 65.56 80 ASN A C 1
ATOM 636 O O . ASN A 1 80 ? -19.980 5.043 15.867 1.00 65.56 80 ASN A O 1
#

pLDDT: mean 95.05, std 5.86, range [63.97, 98.56]